Protein AF-X1PV23-F1 (afdb_monomer)

Sequence (91 aa):
MSEKDTKMESVLTENRIFNPVEVSPDYAKTGMSMEEYQKLYKRSIEDMEGFWGEQAKSIDWFKPYDKVWEKTDLFPGNWFVRRGMAGKMER

Solvent-accessible surface area (backbone atoms only — not comparable to full-atom values): 6304 Å² total; per-residue (Å²): 134,86,82,78,81,81,71,87,76,72,91,79,75,83,83,81,80,82,73,80,75,94,61,57,73,91,76,42,86,67,87,61,51,74,66,56,49,51,53,51,54,50,42,49,66,77,36,46,54,64,44,52,47,59,59,52,70,79,53,91,61,96,65,82,59,75,38,50,64,44,89,52,99,54,89,92,39,47,68,54,40,61,93,76,76,89,63,83,82,82,127

Foldseek 3Di:
DDDDDPDDDDPDDDPDDDDPDPDPCVVDVCPDDPVNVVVLVVCCVVPVFVSQVVVCVVDDDPDAADGQFDDDPDPPGDGRHHDDDPPDPDD

pLDDT: mean 76.63, std 17.54, range [34.41, 95.5]

Structure (mmCIF, N/CA/C/O backbone):
data_AF-X1PV23-F1
#
_entry.id   AF-X1PV23-F1
#
loop_
_atom_site.group_PDB
_atom_site.id
_atom_site.type_symbol
_atom_site.label_atom_id
_atom_site.label_alt_id
_atom_s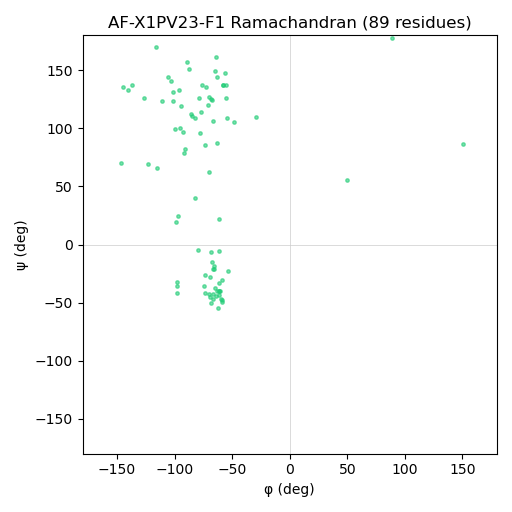ite.label_comp_id
_atom_site.label_asym_id
_atom_site.label_entity_id
_atom_site.label_seq_id
_atom_site.pdbx_PDB_ins_code
_atom_site.Cartn_x
_atom_site.Cartn_y
_atom_site.Cartn_z
_atom_site.occupancy
_atom_site.B_iso_or_equiv
_atom_site.auth_seq_id
_atom_site.auth_comp_id
_atom_site.auth_asym_id
_atom_site.auth_atom_id
_atom_site.pdbx_PDB_model_num
ATOM 1 N N . MET A 1 1 ? 19.553 16.334 44.771 1.00 35.38 1 MET A 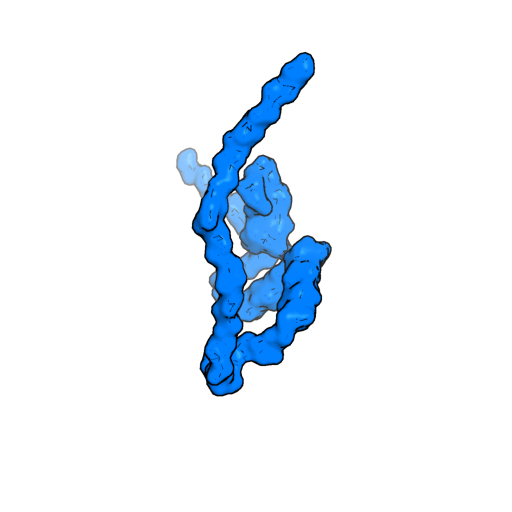N 1
ATOM 2 C CA . MET A 1 1 ? 18.147 15.896 44.636 1.00 35.38 1 MET A CA 1
ATOM 3 C C . MET A 1 1 ? 17.585 16.668 43.460 1.00 35.38 1 MET A C 1
ATOM 5 O O . MET A 1 1 ? 17.532 17.883 43.548 1.00 35.38 1 MET A O 1
ATOM 9 N N . SER A 1 2 ? 17.370 15.990 42.331 1.00 44.38 2 SER A N 1
ATOM 10 C CA . SER A 1 2 ? 17.104 16.621 41.032 1.00 44.38 2 SER A CA 1
ATOM 11 C C . SER A 1 2 ? 15.723 17.271 41.012 1.00 44.38 2 SER A C 1
ATOM 13 O O . SER A 1 2 ? 14.733 16.610 41.329 1.00 44.38 2 SER A O 1
ATOM 15 N N . GLU A 1 3 ? 15.681 18.547 40.643 1.00 51.59 3 GLU A N 1
ATOM 16 C CA . GLU A 1 3 ? 14.464 19.298 40.344 1.00 51.59 3 GLU A CA 1
ATOM 17 C C . GLU A 1 3 ? 13.693 18.598 39.215 1.00 51.59 3 GLU A C 1
ATOM 19 O O . GLU A 1 3 ? 14.284 18.085 38.262 1.00 51.59 3 GLU A O 1
ATOM 24 N N . LYS A 1 4 ? 12.369 18.505 39.363 1.00 51.47 4 LYS A N 1
ATOM 25 C CA . LYS A 1 4 ? 11.475 17.975 38.332 1.00 51.47 4 LYS A CA 1
ATOM 26 C C . LYS A 1 4 ? 11.113 19.123 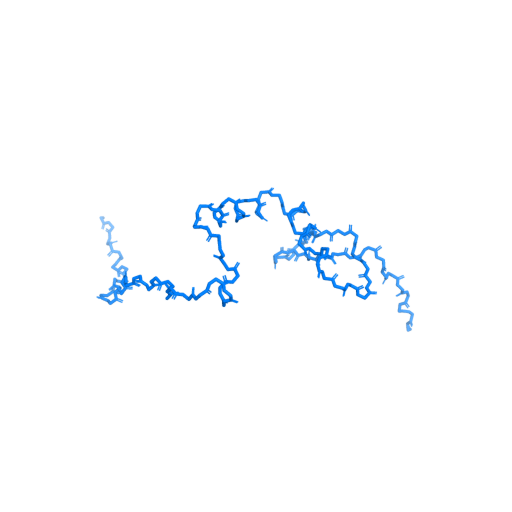37.397 1.00 51.47 4 LYS A C 1
ATOM 28 O O . LYS A 1 4 ? 10.397 20.029 37.808 1.00 51.47 4 LYS A O 1
ATOM 33 N N . ASP A 1 5 ? 11.592 19.051 36.160 1.00 55.16 5 ASP A N 1
ATOM 34 C CA . ASP A 1 5 ? 11.115 19.858 35.038 1.00 55.16 5 ASP A CA 1
ATOM 35 C C . ASP A 1 5 ? 9.596 19.687 34.892 1.00 55.16 5 ASP A C 1
ATOM 37 O O . ASP A 1 5 ? 9.098 18.620 34.516 1.00 55.16 5 ASP A O 1
ATOM 41 N N . THR A 1 6 ? 8.841 20.731 35.225 1.00 51.88 6 THR A N 1
ATOM 42 C CA . THR A 1 6 ? 7.388 20.773 35.058 1.00 51.88 6 THR A CA 1
ATOM 43 C C . THR A 1 6 ? 7.078 20.942 33.572 1.00 51.88 6 THR A C 1
ATOM 45 O O . THR A 1 6 ? 6.927 22.048 33.058 1.00 51.88 6 THR A O 1
ATOM 48 N N . LYS A 1 7 ? 7.032 19.818 32.855 1.00 57.25 7 LYS A N 1
ATOM 49 C CA . LYS A 1 7 ? 6.578 19.727 31.465 1.00 57.25 7 LYS A CA 1
ATOM 50 C C . LYS A 1 7 ? 5.162 20.311 31.379 1.00 57.25 7 LYS A C 1
ATOM 52 O O . LYS A 1 7 ? 4.296 19.905 32.143 1.00 57.25 7 LYS A O 1
ATOM 57 N N . MET A 1 8 ? 4.946 21.276 30.484 1.00 62.28 8 MET A N 1
ATOM 58 C CA . MET A 1 8 ? 3.647 21.914 30.235 1.00 62.28 8 MET A CA 1
ATOM 59 C C . MET A 1 8 ? 2.544 20.859 30.055 1.00 62.28 8 MET A C 1
ATOM 61 O O . MET A 1 8 ? 2.467 20.211 29.011 1.00 62.28 8 MET A O 1
ATOM 65 N N . GLU A 1 9 ? 1.688 20.677 31.057 1.00 62.56 9 GLU A N 1
ATOM 66 C CA . GLU A 1 9 ? 0.481 19.869 30.918 1.00 62.56 9 GLU A CA 1
ATOM 67 C C . GLU A 1 9 ? -0.619 20.757 30.327 1.00 62.56 9 GLU A C 1
ATOM 69 O O . GLU A 1 9 ? -1.090 21.709 30.948 1.00 62.56 9 GLU A O 1
ATOM 74 N N . SER A 1 10 ? -0.987 20.480 29.075 1.00 66.50 10 SER A N 1
ATOM 75 C CA . SER A 1 10 ? -2.107 21.137 28.402 1.00 66.50 10 SER A CA 1
ATOM 76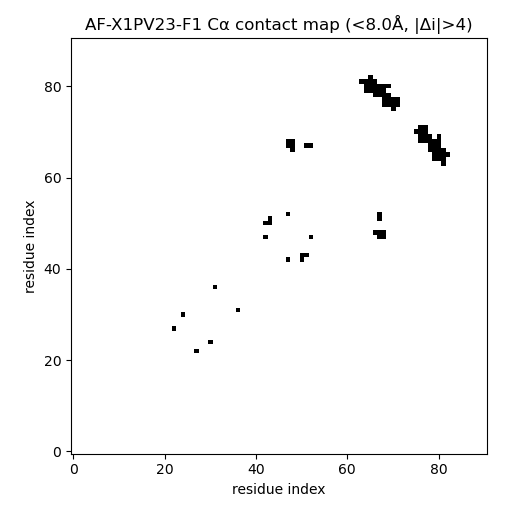 C C . SER A 1 10 ? -3.420 20.729 29.081 1.00 66.50 10 SER A C 1
ATOM 78 O O . SER A 1 10 ? -3.906 19.612 28.908 1.00 66.50 10 SER A O 1
ATOM 80 N N . VAL A 1 11 ? -4.011 21.650 29.846 1.00 63.53 11 VAL A N 1
ATOM 81 C CA . VAL A 1 11 ? -5.272 21.458 30.597 1.00 63.53 11 VAL A CA 1
ATOM 82 C C . VAL A 1 11 ? -6.501 21.320 29.671 1.00 63.53 11 VAL A C 1
ATOM 84 O O . VAL A 1 11 ? -7.591 20.981 30.120 1.00 63.53 11 VAL A O 1
ATOM 87 N N . LEU A 1 12 ? -6.336 21.506 28.358 1.00 66.44 12 LEU A N 1
ATOM 88 C CA . LEU A 1 12 ? -7.387 21.343 27.348 1.00 66.44 12 LEU A CA 1
ATOM 89 C C . LEU A 1 12 ? -7.046 20.181 26.408 1.00 66.44 12 LEU A C 1
ATOM 91 O O . LEU A 1 12 ? -6.775 20.377 25.226 1.00 66.44 12 LEU A O 1
ATOM 95 N N . THR A 1 13 ? -7.031 18.958 26.939 1.00 63.62 13 THR A N 1
ATOM 96 C CA . THR A 1 13 ? -6.934 17.757 26.096 1.00 63.62 13 THR A CA 1
ATOM 97 C C . THR A 1 13 ? -8.345 17.261 25.788 1.00 63.62 13 THR A C 1
ATOM 99 O O . THR A 1 13 ? -8.981 16.590 26.600 1.00 63.62 13 THR A O 1
ATOM 102 N N . GLU A 1 14 ? -8.875 17.643 24.628 1.00 73.62 14 GLU A N 1
ATOM 103 C CA . GLU A 1 14 ? -10.190 17.205 24.166 1.00 73.62 14 GLU A CA 1
ATOM 104 C C . GLU A 1 14 ? -10.103 15.812 23.520 1.00 73.62 14 GLU A C 1
ATOM 106 O O . GLU A 1 14 ? -9.574 15.658 22.426 1.00 73.62 14 GLU A O 1
ATOM 111 N N . ASN A 1 15 ? -10.643 14.791 24.197 1.00 77.56 15 ASN A N 1
ATOM 112 C CA . ASN A 1 15 ? -10.609 13.382 23.764 1.00 77.56 15 ASN A CA 1
ATOM 113 C C . ASN A 1 15 ? -11.892 12.933 23.034 1.00 77.56 15 ASN A C 1
ATOM 115 O O . ASN A 1 15 ? -12.251 11.755 23.067 1.00 77.56 15 ASN A O 1
ATOM 119 N N . ARG A 1 16 ? -12.649 13.860 22.432 1.00 84.75 16 ARG A N 1
ATOM 120 C CA . ARG A 1 16 ? -13.897 13.501 21.743 1.00 84.75 16 ARG A CA 1
ATOM 121 C C . ARG A 1 16 ? -13.588 12.688 20.487 1.00 84.75 16 ARG A C 1
ATOM 123 O O . ARG A 1 16 ? -12.841 13.129 19.619 1.00 84.75 16 ARG A O 1
ATOM 130 N N . ILE A 1 17 ? -14.203 11.513 20.391 1.00 77.38 17 ILE A N 1
ATOM 131 C CA . ILE A 1 17 ? -14.153 10.657 19.207 1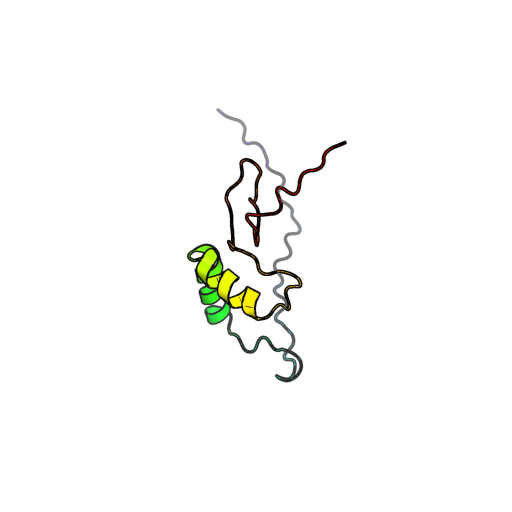.00 77.38 17 ILE A CA 1
ATOM 132 C C . ILE A 1 17 ? -15.385 10.971 18.362 1.00 77.38 17 ILE A C 1
ATOM 134 O O . ILE A 1 17 ? -16.517 10.800 18.814 1.00 77.38 17 ILE A O 1
ATOM 138 N N . PHE A 1 18 ? -15.161 11.435 17.137 1.00 79.50 18 PHE A N 1
ATOM 139 C CA . PHE A 1 18 ? -16.217 11.632 16.152 1.00 79.50 18 PHE A CA 1
ATOM 140 C C . PHE A 1 18 ? -16.279 10.395 15.264 1.00 79.50 18 PHE A C 1
ATOM 142 O O . PHE A 1 18 ? -15.451 10.224 14.370 1.00 79.50 18 PHE A O 1
ATOM 149 N N . ASN A 1 19 ? -17.240 9.514 15.535 1.00 75.75 19 ASN A N 1
ATOM 150 C CA . ASN A 1 19 ? -17.484 8.378 14.656 1.00 75.75 19 ASN A CA 1
ATOM 151 C C . ASN A 1 19 ? -17.929 8.886 13.277 1.00 75.75 19 ASN A C 1
ATOM 153 O O . ASN A 1 19 ? -18.639 9.897 13.207 1.00 75.75 19 ASN A O 1
ATOM 157 N N . PRO A 1 20 ? -17.519 8.213 12.187 1.00 72.69 20 PRO A N 1
ATOM 158 C CA . PRO A 1 20 ? -18.017 8.552 10.867 1.00 72.69 20 PRO A CA 1
ATOM 159 C C . PRO A 1 20 ? -19.546 8.490 10.882 1.00 72.69 20 PRO A C 1
ATOM 161 O O . PRO A 1 20 ? -20.137 7.587 11.476 1.00 72.69 20 PRO A O 1
ATOM 164 N N . VAL A 1 21 ? -20.177 9.480 10.254 1.00 74.00 21 VAL A N 1
ATOM 165 C CA . VAL A 1 21 ? -21.629 9.482 10.055 1.00 74.00 21 VAL A CA 1
ATOM 166 C C . VAL A 1 21 ? -21.992 8.215 9.282 1.00 74.00 21 VAL A C 1
ATOM 168 O O . VAL A 1 21 ? -21.290 7.872 8.329 1.00 74.00 21 VAL A O 1
ATOM 171 N N . GLU A 1 22 ? -23.067 7.530 9.680 1.00 70.25 22 GLU A N 1
ATOM 172 C CA . GLU A 1 22 ? -23.627 6.411 8.917 1.00 70.25 22 GLU A CA 1
ATOM 173 C C . GLU A 1 22 ? -24.124 6.935 7.563 1.00 70.25 22 GLU A C 1
ATOM 175 O O . GLU A 1 22 ? -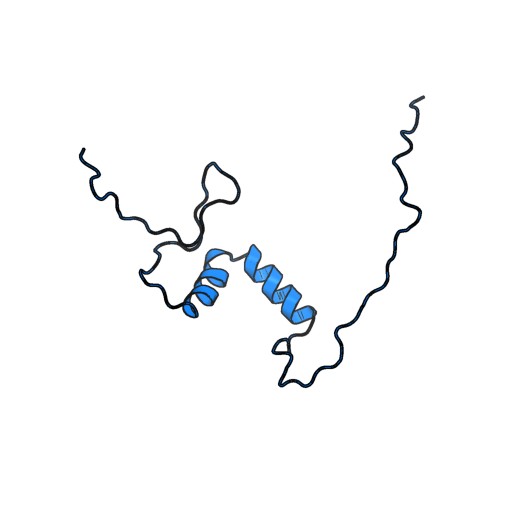25.259 7.379 7.404 1.00 70.25 22 GLU A O 1
ATOM 180 N N . VAL A 1 23 ? -23.220 6.976 6.590 1.00 64.75 23 VAL A N 1
ATOM 181 C CA . VAL A 1 23 ? -23.522 7.315 5.203 1.00 64.75 23 VAL A CA 1
ATOM 182 C C . VAL A 1 23 ? -23.927 6.047 4.467 1.00 64.75 23 VAL A C 1
ATOM 184 O O . VAL A 1 23 ? -23.486 4.948 4.812 1.00 64.75 23 VAL A O 1
ATOM 187 N N . SER A 1 24 ? -24.774 6.188 3.446 1.00 61.84 24 SER A N 1
ATOM 188 C CA . SER A 1 24 ? -25.154 5.040 2.629 1.00 61.84 24 SER A CA 1
ATOM 189 C C . SER A 1 24 ? -23.901 4.358 2.050 1.00 61.84 24 SER A C 1
ATOM 191 O O . SER A 1 24 ? -22.913 5.044 1.748 1.00 61.84 24 SER A O 1
ATOM 193 N N . PRO A 1 25 ? -23.923 3.024 1.857 1.00 58.66 25 PRO A N 1
ATOM 194 C CA . PRO A 1 25 ? -22.808 2.282 1.259 1.00 58.66 25 PRO A CA 1
ATOM 195 C C . PRO A 1 25 ? -22.356 2.838 -0.103 1.00 58.66 25 PRO A C 1
ATOM 197 O O . PRO A 1 25 ? -21.212 2.647 -0.505 1.00 58.66 25 PRO A O 1
ATOM 200 N N . ASP A 1 26 ? -23.239 3.566 -0.793 1.00 60.75 26 ASP A N 1
ATOM 201 C CA . ASP A 1 26 ? -22.962 4.225 -2.071 1.00 60.75 26 ASP A CA 1
ATOM 202 C C . ASP A 1 26 ? -21.990 5.414 -1.946 1.00 60.75 26 ASP A C 1
ATOM 204 O O . ASP A 1 26 ? -21.275 5.734 -2.897 1.00 60.75 26 ASP A O 1
ATOM 208 N N . TYR A 1 27 ? -21.947 6.073 -0.7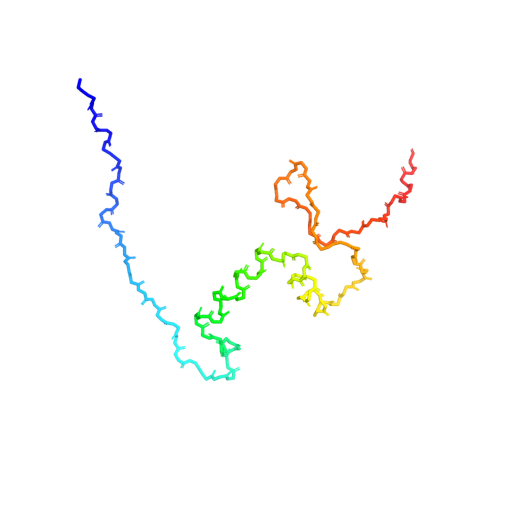80 1.00 56.50 27 TYR A N 1
ATOM 209 C CA . TYR A 1 27 ? -21.111 7.253 -0.521 1.00 56.50 27 TYR A CA 1
ATOM 210 C C . TYR A 1 27 ? -19.802 6.916 0.200 1.00 56.50 27 TYR A C 1
ATOM 212 O O . TYR A 1 27 ? -18.765 7.515 -0.094 1.00 56.50 27 TYR A O 1
ATOM 220 N N . ALA A 1 28 ? -19.815 5.942 1.112 1.00 60.91 28 ALA A N 1
ATOM 221 C CA . ALA A 1 28 ? -18.604 5.436 1.745 1.00 60.91 28 ALA A CA 1
ATOM 222 C C . ALA A 1 28 ? -18.150 4.139 1.077 1.00 60.91 28 ALA A C 1
ATOM 224 O O . ALA A 1 28 ? -18.573 3.048 1.443 1.00 60.91 28 ALA A O 1
ATOM 225 N N . LYS A 1 29 ? -17.158 4.240 0.184 1.00 61.75 29 LYS A N 1
ATOM 226 C CA . LYS A 1 29 ? -16.399 3.063 -0.287 1.00 61.75 29 LYS A CA 1
ATOM 227 C C . LYS A 1 29 ? -15.643 2.340 0.838 1.00 61.75 29 LYS A C 1
ATOM 229 O O . LYS A 1 29 ? -15.033 1.302 0.604 1.00 61.75 29 LYS A O 1
ATOM 234 N N . THR A 1 30 ? -15.651 2.882 2.051 1.00 60.28 30 THR A N 1
ATOM 235 C CA . THR A 1 30 ? -14.951 2.358 3.219 1.00 60.28 30 THR A CA 1
ATOM 236 C C . THR A 1 30 ? -15.741 1.250 3.905 1.00 60.28 30 THR A C 1
ATOM 238 O O . THR A 1 30 ? -15.747 1.221 5.128 1.00 60.28 30 THR A O 1
ATOM 241 N N . GLY A 1 31 ? -16.392 0.330 3.180 1.00 65.50 31 GLY A N 1
ATOM 242 C CA . GLY A 1 31 ? -17.071 -0.857 3.746 1.00 65.50 31 GLY A CA 1
ATOM 243 C C . GLY A 1 31 ? -16.142 -1.831 4.498 1.00 65.50 31 GLY A C 1
ATOM 244 O O . GLY A 1 31 ? -16.434 -3.012 4.613 1.00 65.50 31 GLY A O 1
ATOM 245 N N . MET A 1 32 ? -15.003 -1.322 4.949 1.00 73.62 32 MET A N 1
ATOM 246 C CA . MET A 1 32 ? -13.904 -1.930 5.646 1.00 73.62 32 MET A CA 1
ATOM 247 C C . MET A 1 32 ? -14.030 -1.581 7.127 1.00 73.62 32 MET A C 1
ATOM 249 O O . MET A 1 32 ? -14.075 -0.414 7.521 1.00 73.62 32 MET A O 1
ATOM 253 N N . SER A 1 33 ? -14.070 -2.611 7.952 1.00 83.75 33 SER A N 1
ATOM 254 C CA . SER A 1 33 ? -13.968 -2.512 9.400 1.00 83.75 33 SER A CA 1
ATOM 255 C C . SER A 1 33 ? -12.604 -1.959 9.837 1.00 83.75 33 SER A C 1
ATOM 257 O O . SER A 1 33 ? -11.605 -2.028 9.115 1.00 83.75 33 SER A O 1
ATOM 259 N N . MET A 1 34 ? -12.529 -1.463 11.075 1.00 83.31 34 MET A N 1
ATOM 260 C CA . MET A 1 34 ? -11.250 -1.055 11.672 1.00 83.31 34 MET A CA 1
ATOM 261 C C . MET A 1 34 ? -10.231 -2.203 11.728 1.00 83.31 34 MET A C 1
ATOM 263 O O . MET A 1 34 ? -9.033 -1.954 11.620 1.00 83.31 34 MET A O 1
ATOM 267 N N . GLU A 1 35 ? -10.685 -3.449 11.867 1.00 87.12 35 GLU A N 1
ATOM 268 C CA . GLU A 1 35 ? -9.816 -4.630 11.863 1.00 87.12 35 GLU A CA 1
ATOM 269 C C . GLU A 1 35 ? -9.209 -4.881 10.476 1.00 87.12 35 GLU A C 1
ATOM 271 O O . GLU A 1 35 ? -7.999 -5.084 10.345 1.00 87.12 35 GLU A O 1
ATOM 276 N N . GLU A 1 36 ? -10.020 -4.796 9.420 1.00 87.19 36 GLU A N 1
ATOM 277 C CA . GLU A 1 36 ? -9.538 -4.920 8.043 1.00 87.19 36 GLU A CA 1
ATOM 278 C C . GLU A 1 36 ? -8.561 -3.798 7.684 1.00 87.19 36 GLU A C 1
ATOM 280 O O . GLU A 1 36 ? -7.518 -4.066 7.081 1.00 87.19 36 GLU A O 1
ATOM 285 N N . TYR A 1 37 ? -8.841 -2.567 8.125 1.00 88.25 37 TYR A N 1
ATOM 286 C CA . TYR A 1 37 ? -7.909 -1.449 7.992 1.00 88.25 37 TYR A CA 1
ATOM 287 C C . TYR A 1 37 ? -6.576 -1.746 8.686 1.00 88.25 37 TYR A C 1
ATOM 289 O O . TYR A 1 37 ? -5.522 -1.599 8.072 1.00 88.25 37 TYR A O 1
ATOM 297 N N . GLN A 1 38 ? -6.599 -2.206 9.942 1.00 91.81 38 GLN A N 1
ATOM 298 C CA . GLN A 1 38 ? -5.378 -2.529 10.688 1.00 91.81 38 GLN A CA 1
ATOM 299 C C . GLN A 1 38 ? -4.563 -3.630 10.004 1.00 91.81 38 GLN A C 1
ATOM 301 O O . GLN A 1 38 ? -3.338 -3.530 9.922 1.00 91.81 38 GLN A O 1
ATOM 306 N N . LYS A 1 39 ? -5.228 -4.657 9.465 1.00 92.69 39 LYS A N 1
ATOM 307 C CA . LYS A 1 39 ? -4.573 -5.731 8.710 1.00 92.69 39 LYS A CA 1
ATOM 308 C C . LYS A 1 39 ? -3.914 -5.209 7.431 1.00 92.69 39 LYS A C 1
ATOM 310 O O . LYS A 1 39 ? -2.773 -5.572 7.142 1.00 92.69 39 LYS A O 1
ATOM 315 N N . LEU A 1 40 ? -4.608 -4.356 6.678 1.00 91.44 40 LEU A N 1
ATOM 316 C CA . LEU A 1 40 ? -4.073 -3.743 5.460 1.00 91.44 40 LEU A CA 1
ATOM 317 C C . LEU A 1 40 ? -2.918 -2.788 5.758 1.00 91.44 40 LEU A C 1
ATOM 319 O O . LEU A 1 40 ? -1.898 -2.839 5.077 1.00 91.44 40 LEU A O 1
ATOM 323 N N . TYR A 1 41 ? -3.046 -1.974 6.804 1.00 92.81 41 TYR A N 1
ATOM 324 C CA . TYR A 1 41 ? -1.991 -1.083 7.276 1.00 92.81 41 TYR A CA 1
ATOM 325 C C . TYR A 1 41 ? -0.744 -1.858 7.712 1.00 92.81 41 TYR A C 1
ATOM 327 O O . TYR A 1 41 ? 0.373 -1.505 7.349 1.00 92.81 41 TYR A O 1
ATOM 335 N N . LYS A 1 42 ? -0.917 -2.963 8.442 1.00 95.44 42 LYS A N 1
ATOM 336 C CA . LYS A 1 42 ? 0.200 -3.832 8.818 1.00 95.44 42 LYS A CA 1
ATOM 337 C C . LYS A 1 42 ? 0.927 -4.363 7.578 1.00 95.44 42 LYS A C 1
ATOM 339 O O . LYS A 1 42 ? 2.147 -4.249 7.485 1.00 95.44 42 LYS A O 1
ATOM 344 N N . ARG A 1 43 ? 0.175 -4.864 6.590 1.00 95.00 43 ARG A N 1
ATOM 345 C CA . ARG A 1 43 ? 0.741 -5.355 5.325 1.00 95.00 43 ARG A CA 1
ATOM 346 C C . ARG A 1 43 ? 1.471 -4.257 4.546 1.00 95.00 43 ARG A C 1
ATOM 348 O O . ARG A 1 43 ? 2.525 -4.536 3.991 1.00 95.00 43 ARG A O 1
ATOM 355 N N . SER A 1 44 ? 0.949 -3.029 4.512 1.00 93.44 44 SER A N 1
ATOM 356 C CA . SER A 1 44 ? 1.550 -1.933 3.735 1.00 93.44 44 SER A CA 1
ATOM 357 C C . SER A 1 44 ? 2.931 -1.501 4.237 1.00 93.44 44 SER A C 1
ATOM 359 O O . SER A 1 44 ? 3.701 -0.914 3.473 1.00 93.44 44 SER A O 1
ATOM 361 N N . ILE A 1 45 ? 3.243 -1.805 5.499 1.00 92.19 45 ILE A N 1
ATOM 362 C CA . ILE A 1 45 ? 4.532 -1.521 6.136 1.00 92.19 45 ILE A CA 1
ATOM 363 C C . ILE A 1 45 ? 5.446 -2.749 6.114 1.00 92.19 45 ILE A C 1
ATOM 365 O O . ILE A 1 45 ? 6.639 -2.608 5.864 1.00 92.19 45 ILE A O 1
ATOM 369 N N . GLU A 1 46 ? 4.915 -3.945 6.379 1.00 94.44 46 GLU A N 1
ATOM 370 C CA . GLU A 1 46 ? 5.715 -5.178 6.421 1.00 94.44 46 GLU A CA 1
ATOM 371 C C . GLU A 1 46 ? 6.130 -5.665 5.024 1.00 94.44 46 GLU A C 1
ATOM 373 O O . GLU A 1 46 ? 7.241 -6.160 4.851 1.00 94.44 46 GLU A O 1
ATOM 378 N N . ASP A 1 47 ? 5.263 -5.495 4.023 1.00 93.44 47 ASP A N 1
ATOM 379 C CA . ASP A 1 47 ? 5.486 -5.879 2.627 1.00 93.44 47 ASP A CA 1
ATOM 380 C C . ASP A 1 47 ? 5.312 -4.658 1.715 1.00 93.44 47 ASP A C 1
ATOM 382 O O . ASP A 1 47 ? 4.347 -4.531 0.959 1.00 93.44 47 ASP A O 1
ATOM 386 N N . MET A 1 48 ? 6.250 -3.714 1.825 1.00 89.19 48 MET A N 1
ATOM 387 C CA . MET A 1 48 ? 6.186 -2.454 1.083 1.00 89.19 48 MET A CA 1
ATOM 388 C C . MET A 1 48 ? 6.175 -2.670 -0.436 1.00 89.19 48 MET A C 1
ATOM 390 O O . MET A 1 48 ? 5.362 -2.062 -1.129 1.00 89.19 48 MET A O 1
ATOM 394 N N . GLU A 1 49 ? 7.060 -3.518 -0.974 1.00 90.88 49 GLU A N 1
ATOM 395 C CA . GLU A 1 49 ? 7.132 -3.725 -2.426 1.00 90.88 49 GLU A CA 1
ATOM 396 C C . GLU A 1 49 ? 5.919 -4.488 -2.963 1.00 90.88 49 GLU A C 1
ATOM 398 O O . GLU A 1 49 ? 5.370 -4.091 -3.994 1.00 90.88 49 GLU A O 1
ATOM 403 N N . GLY A 1 50 ? 5.464 -5.539 -2.274 1.00 93.94 50 GLY A N 1
ATOM 404 C CA . GLY A 1 50 ? 4.312 -6.321 -2.709 1.00 93.94 50 GLY A CA 1
ATOM 405 C C . GLY A 1 50 ? 3.013 -5.529 -2.611 1.00 93.94 50 GLY A C 1
ATOM 406 O O . GLY A 1 50 ? 2.280 -5.414 -3.596 1.00 93.94 50 GLY A O 1
ATOM 407 N N . PHE A 1 51 ? 2.748 -4.912 -1.456 1.00 95.50 51 PHE A N 1
ATOM 408 C CA . PHE A 1 51 ? 1.524 -4.144 -1.243 1.00 95.50 51 PHE A CA 1
ATOM 409 C C . PHE A 1 51 ? 1.429 -2.951 -2.197 1.00 95.50 51 PHE A C 1
ATOM 411 O O . PHE A 1 51 ? 0.450 -2.823 -2.935 1.00 95.50 51 PHE A O 1
ATOM 418 N N . TRP A 1 52 ? 2.442 -2.080 -2.223 1.00 94.44 52 TRP A N 1
ATOM 419 C CA . TRP A 1 52 ? 2.383 -0.873 -3.050 1.00 94.44 52 TRP A CA 1
ATOM 420 C C . TRP A 1 52 ? 2.547 -1.175 -4.540 1.00 94.44 52 TRP A C 1
ATOM 422 O O . TRP A 1 52 ? 1.986 -0.453 -5.363 1.00 94.44 52 TRP A O 1
ATOM 432 N N . GLY A 1 53 ? 3.219 -2.273 -4.900 1.00 94.38 53 GLY A N 1
ATOM 433 C CA . GLY A 1 53 ? 3.252 -2.777 -6.271 1.00 94.38 53 GLY A CA 1
ATOM 434 C C . GLY A 1 53 ? 1.883 -3.243 -6.767 1.00 94.38 53 GLY A C 1
ATOM 435 O O . GLY A 1 53 ? 1.543 -3.008 -7.923 1.00 94.38 53 GLY A O 1
ATOM 436 N N . GLU A 1 54 ? 1.065 -3.862 -5.910 1.00 95.06 54 GLU A N 1
ATOM 437 C CA . GLU A 1 54 ? -0.329 -4.186 -6.234 1.00 95.06 54 GLU A CA 1
ATOM 438 C C . GLU A 1 54 ? -1.179 -2.925 -6.401 1.00 95.06 54 GLU A C 1
ATOM 440 O O . GLU A 1 54 ? -1.890 -2.806 -7.399 1.00 95.06 54 GLU A O 1
ATOM 445 N N . GLN A 1 55 ? -1.074 -1.971 -5.467 1.00 93.94 55 GLN A N 1
ATOM 446 C CA . GLN A 1 55 ? -1.845 -0.723 -5.530 1.00 93.94 55 GLN A CA 1
ATOM 447 C C . GLN A 1 55 ? -1.513 0.092 -6.788 1.00 93.94 55 GLN A C 1
ATOM 449 O O . GLN A 1 55 ? -2.408 0.622 -7.449 1.00 93.94 55 GLN A O 1
ATOM 454 N N . ALA A 1 56 ? -0.240 0.137 -7.177 1.00 93.69 56 ALA A N 1
ATOM 455 C CA . ALA A 1 56 ? 0.226 0.893 -8.334 1.00 93.69 56 ALA A CA 1
ATOM 456 C C . ALA A 1 56 ? -0.267 0.362 -9.688 1.00 93.69 56 ALA A C 1
ATOM 458 O O . ALA A 1 56 ? -0.219 1.103 -10.668 1.00 93.69 56 ALA A O 1
ATOM 459 N N . LYS A 1 57 ? -0.794 -0.870 -9.761 1.00 92.81 57 LYS A N 1
ATOM 460 C CA . LYS A 1 57 ? -1.431 -1.401 -10.984 1.00 92.81 57 LYS A CA 1
ATOM 461 C C 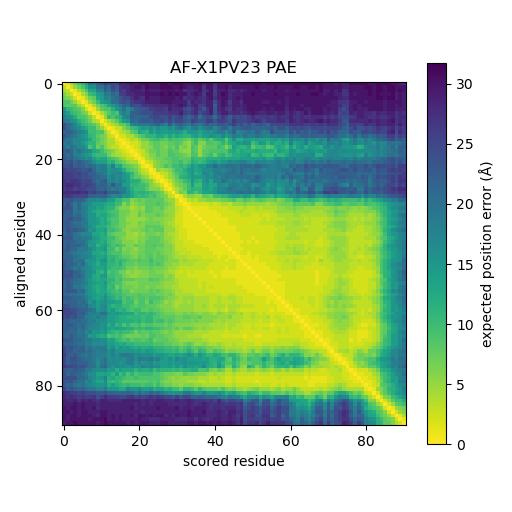. LYS A 1 57 ? -2.717 -0.665 -11.354 1.00 92.81 57 LYS A C 1
ATOM 463 O O . LYS A 1 57 ? -3.140 -0.742 -12.499 1.00 92.81 57 LYS A O 1
ATOM 468 N N . SER A 1 58 ? -3.343 0.015 -10.392 1.00 92.44 58 SER A N 1
ATOM 469 C CA . SER A 1 58 ? -4.553 0.813 -10.626 1.00 92.44 58 SER A CA 1
ATOM 470 C C . SER A 1 58 ? -4.273 2.189 -11.240 1.00 92.44 58 SER A C 1
ATOM 472 O O . SER A 1 58 ? -5.209 2.922 -11.547 1.00 92.44 58 SER A O 1
ATOM 474 N N . ILE A 1 59 ? -2.996 2.551 -11.401 1.00 91.94 59 ILE A N 1
ATOM 475 C CA . ILE A 1 59 ? -2.557 3.846 -11.915 1.00 91.94 59 ILE A CA 1
ATOM 476 C C . ILE A 1 59 ? -2.144 3.685 -13.380 1.00 91.94 59 ILE A C 1
ATOM 478 O O . ILE A 1 59 ? -1.338 2.815 -13.713 1.00 91.94 59 ILE A O 1
ATOM 482 N N . ASP A 1 60 ? -2.641 4.568 -14.244 1.00 92.69 60 ASP A N 1
ATOM 483 C CA . ASP A 1 60 ? -2.204 4.652 -15.637 1.00 92.69 60 ASP A CA 1
ATOM 484 C C . ASP A 1 60 ? -0.855 5.373 -15.729 1.00 92.69 60 ASP A C 1
ATOM 486 O O . ASP A 1 60 ? -0.754 6.604 -15.750 1.00 92.69 60 ASP A O 1
ATOM 490 N N . TRP A 1 61 ? 0.218 4.590 -15.768 1.00 90.38 61 TRP A N 1
ATOM 491 C CA . TRP A 1 61 ? 1.572 5.115 -15.881 1.00 90.38 61 TRP A CA 1
ATOM 492 C C . TRP A 1 61 ? 1.888 5.517 -17.321 1.00 90.38 61 TRP A C 1
ATOM 494 O O . TRP A 1 61 ? 1.860 4.690 -18.229 1.00 90.38 61 TRP A O 1
ATOM 504 N N . PHE A 1 62 ? 2.327 6.762 -17.530 1.00 90.88 62 PHE A N 1
ATOM 505 C CA . PHE A 1 62 ? 2.883 7.171 -18.827 1.00 90.88 62 PHE A CA 1
ATOM 506 C C . PHE A 1 62 ? 4.136 6.356 -19.197 1.00 90.88 62 PHE A C 1
ATOM 508 O O . PHE A 1 62 ? 4.396 6.083 -20.368 1.00 90.88 62 PHE A O 1
ATOM 515 N N . LYS A 1 63 ? 4.926 5.966 -18.189 1.00 88.38 63 LYS A N 1
ATOM 516 C CA . LYS A 1 63 ? 6.045 5.026 -18.312 1.00 88.38 63 LYS A CA 1
ATOM 517 C C . LYS A 1 63 ? 6.069 4.108 -17.089 1.00 88.38 63 LYS A C 1
ATOM 519 O O . LYS A 1 63 ? 5.992 4.638 -15.981 1.00 88.38 63 LYS A O 1
ATOM 524 N N . PRO A 1 64 ? 6.214 2.784 -17.267 1.00 89.75 64 PRO A N 1
ATOM 525 C CA . PRO A 1 64 ? 6.276 1.857 -16.145 1.00 89.75 64 PRO A CA 1
ATOM 526 C C . PRO A 1 64 ? 7.525 2.105 -15.288 1.00 89.75 64 PRO A C 1
ATOM 528 O O . PRO A 1 64 ? 8.564 2.553 -15.787 1.00 89.75 64 PRO A O 1
ATOM 531 N N . TYR A 1 65 ? 7.399 1.821 -13.994 1.00 92.25 65 TYR A N 1
ATOM 532 C CA . TYR A 1 65 ? 8.500 1.815 -13.034 1.00 92.25 65 TYR A CA 1
ATOM 533 C C . TYR A 1 65 ? 9.151 0.426 -12.977 1.00 92.25 65 TYR A C 1
ATOM 535 O O . TYR A 1 65 ? 8.515 -0.575 -13.303 1.00 92.25 65 TYR A O 1
ATOM 543 N N . ASP A 1 66 ? 10.407 0.363 -12.533 1.00 91.00 66 ASP A N 1
ATOM 544 C CA . ASP A 1 66 ? 11.143 -0.900 -12.379 1.00 91.00 66 ASP A CA 1
ATOM 545 C C . ASP A 1 66 ? 11.112 -1.403 -10.933 1.00 91.00 66 ASP A C 1
ATOM 547 O O . ASP A 1 66 ? 11.120 -2.607 -10.685 1.00 91.00 66 ASP A O 1
ATOM 551 N N . LYS A 1 67 ? 11.085 -0.476 -9.966 1.00 92.12 67 LYS A N 1
ATOM 552 C CA . LYS A 1 67 ? 11.126 -0.788 -8.537 1.00 92.12 67 LYS A CA 1
ATOM 553 C C . LYS A 1 67 ? 10.134 0.058 -7.750 1.00 92.12 67 LYS A C 1
ATOM 555 O O . LYS A 1 67 ? 10.037 1.259 -7.978 1.00 92.12 67 LYS A O 1
ATOM 560 N N . VAL A 1 68 ? 9.416 -0.553 -6.809 1.00 92.38 68 VAL A N 1
ATOM 561 C CA . VAL A 1 68 ? 8.387 0.136 -6.011 1.00 92.38 68 VAL A CA 1
ATOM 562 C C . VAL A 1 68 ? 9.014 1.072 -4.982 1.00 92.38 68 VAL A C 1
ATOM 564 O O . VAL A 1 68 ? 8.550 2.200 -4.835 1.00 92.38 68 VAL A O 1
ATOM 567 N N . TRP A 1 69 ? 10.085 0.649 -4.309 1.00 90.88 69 TRP A N 1
ATOM 568 C CA . TRP A 1 69 ? 10.780 1.494 -3.343 1.00 90.88 69 TRP A CA 1
ATOM 569 C C . TRP A 1 69 ? 12.290 1.252 -3.354 1.00 90.88 69 TRP A C 1
ATOM 571 O O . TRP A 1 69 ? 12.774 0.119 -3.374 1.00 90.88 69 TRP A O 1
ATOM 581 N N . GLU A 1 70 ? 13.061 2.332 -3.325 1.00 89.19 70 GLU A N 1
ATOM 582 C CA . GLU A 1 70 ? 14.514 2.285 -3.247 1.00 89.19 70 GLU A CA 1
ATOM 583 C C . GLU A 1 70 ? 15.017 3.123 -2.076 1.00 89.19 70 GLU A C 1
ATOM 585 O O . GLU A 1 70 ? 14.718 4.313 -1.954 1.00 89.19 70 GLU A O 1
ATOM 590 N N . LYS A 1 71 ? 15.826 2.491 -1.221 1.00 85.88 71 LYS A N 1
ATOM 591 C CA . LYS A 1 71 ? 16.520 3.179 -0.140 1.00 85.88 71 LYS A CA 1
ATOM 592 C C . LYS A 1 71 ? 17.572 4.120 -0.729 1.00 85.88 71 LYS A C 1
ATOM 594 O O . LYS A 1 71 ? 18.470 3.670 -1.435 1.00 85.88 71 LYS A O 1
ATOM 599 N N . THR A 1 72 ? 17.492 5.394 -0.367 1.00 83.62 72 THR A N 1
ATOM 600 C CA . THR A 1 72 ? 18.518 6.405 -0.652 1.00 83.62 72 THR A CA 1
ATOM 601 C C . THR A 1 72 ? 19.122 6.943 0.637 1.00 83.62 72 THR A C 1
ATOM 603 O O . THR A 1 72 ? 18.584 6.713 1.720 1.00 83.62 72 THR A O 1
ATOM 606 N N . ASP A 1 73 ? 20.206 7.710 0.520 1.00 85.56 73 ASP A N 1
ATOM 607 C CA . ASP A 1 73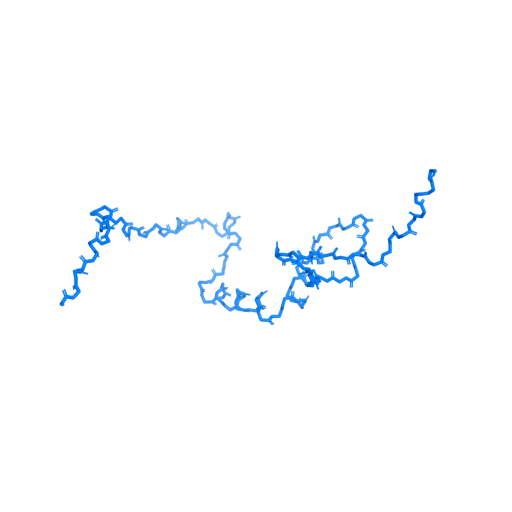 ? 20.832 8.392 1.662 1.00 85.56 73 ASP A CA 1
ATOM 608 C C . ASP A 1 73 ? 19.928 9.473 2.281 1.00 85.56 73 ASP A C 1
ATOM 610 O O . ASP A 1 73 ? 20.110 9.867 3.431 1.00 85.56 73 ASP A O 1
ATOM 614 N N . LEU A 1 74 ? 18.919 9.932 1.534 1.00 80.88 74 LEU A N 1
ATOM 615 C CA . LEU A 1 74 ? 17.897 10.859 2.007 1.00 80.88 74 LEU A CA 1
ATOM 616 C C . LEU A 1 74 ? 16.641 10.107 2.459 1.00 80.88 74 LEU A C 1
ATOM 618 O O . LEU A 1 74 ? 16.128 9.243 1.745 1.00 80.88 74 LEU A O 1
ATOM 622 N N . PHE A 1 75 ? 16.121 10.473 3.632 1.00 74.00 75 PHE A N 1
ATOM 623 C CA . PHE A 1 75 ? 14.801 10.045 4.093 1.00 74.00 75 PHE A CA 1
ATOM 624 C C . PHE A 1 75 ? 13.713 10.781 3.291 1.00 74.00 75 PHE A C 1
ATOM 626 O O . PHE A 1 75 ? 13.839 11.997 3.123 1.00 74.00 75 PHE A O 1
ATOM 633 N N . PRO A 1 76 ? 12.642 10.110 2.817 1.00 76.06 76 PRO A N 1
ATOM 634 C CA . PRO A 1 76 ? 12.211 8.730 3.105 1.00 76.06 76 PRO A CA 1
ATOM 635 C C . PRO A 1 76 ? 12.590 7.653 2.055 1.00 76.06 76 PRO A C 1
ATOM 637 O O . PRO A 1 76 ? 11.988 6.578 2.042 1.00 76.06 76 PRO A O 1
ATOM 640 N N . GLY A 1 77 ? 13.570 7.888 1.178 1.00 86.81 77 GLY A N 1
ATOM 641 C CA . GLY A 1 77 ? 13.815 7.033 0.007 1.00 86.81 77 GLY A CA 1
ATOM 642 C C . GLY A 1 77 ? 13.013 7.468 -1.222 1.00 86.81 77 GLY A C 1
ATOM 643 O O . GLY A 1 77 ? 12.208 8.399 -1.156 1.00 86.81 77 GLY A O 1
ATOM 644 N N . ASN A 1 78 ? 13.212 6.776 -2.344 1.00 90.31 78 ASN A N 1
ATOM 645 C CA . ASN A 1 78 ? 12.486 7.033 -3.587 1.00 90.31 78 ASN A CA 1
ATOM 646 C C . ASN A 1 78 ? 11.387 5.989 -3.815 1.00 90.31 78 ASN A C 1
ATOM 648 O O . ASN A 1 78 ? 11.599 4.794 -3.611 1.00 90.31 78 ASN A O 1
ATOM 652 N N . TRP A 1 79 ? 10.236 6.440 -4.308 1.00 91.00 79 TRP A N 1
ATOM 653 C CA . TRP A 1 79 ? 9.102 5.592 -4.682 1.00 91.00 79 TRP A CA 1
ATOM 654 C C . TRP A 1 79 ? 8.982 5.475 -6.204 1.00 91.00 79 TRP A C 1
ATOM 656 O O . TRP A 1 79 ? 9.234 6.446 -6.915 1.00 91.00 79 TRP A O 1
ATOM 666 N N . PHE A 1 80 ? 8.578 4.298 -6.689 1.00 92.38 80 PHE A N 1
ATOM 667 C CA . PHE A 1 80 ? 8.345 3.979 -8.105 1.00 92.38 80 PHE A CA 1
ATOM 668 C C . PHE A 1 80 ? 9.516 4.387 -9.010 1.00 92.38 80 PHE A C 1
ATOM 670 O O . PHE A 1 80 ? 9.379 5.142 -9.975 1.00 92.38 80 PHE A O 1
ATOM 677 N N . VAL A 1 81 ? 10.704 3.890 -8.667 1.00 90.75 81 VAL A N 1
ATOM 678 C CA . VAL A 1 81 ? 11.959 4.227 -9.335 1.00 90.75 81 VAL A CA 1
ATOM 679 C C . VAL A 1 81 ? 12.067 3.513 -10.673 1.00 90.75 81 VAL A C 1
ATOM 681 O O . VAL A 1 81 ? 11.790 2.318 -10.803 1.00 90.75 81 VAL A O 1
ATOM 684 N N . ARG A 1 82 ? 12.539 4.258 -11.673 1.00 87.44 82 ARG A N 1
ATOM 685 C CA . ARG A 1 82 ? 12.887 3.739 -12.992 1.00 87.44 82 ARG A CA 1
ATOM 686 C C . ARG A 1 82 ? 14.395 3.791 -13.193 1.00 87.44 82 ARG A C 1
ATOM 688 O O . ARG A 1 82 ? 14.995 4.868 -13.151 1.00 87.44 82 ARG A O 1
ATOM 695 N N . ARG A 1 83 ? 15.011 2.652 -13.491 1.00 74.75 83 ARG A N 1
ATOM 696 C CA . ARG A 1 83 ? 16.446 2.547 -13.748 1.00 74.75 83 ARG A CA 1
ATOM 697 C C . ARG A 1 83 ? 16.714 2.714 -15.238 1.00 74.75 83 ARG A C 1
ATOM 699 O O . ARG A 1 83 ? 16.938 1.756 -15.963 1.00 74.75 83 ARG A O 1
ATOM 706 N N . GLY A 1 84 ? 16.708 3.963 -15.699 1.00 62.09 84 GLY A N 1
ATOM 707 C CA . GLY A 1 84 ? 17.096 4.268 -17.076 1.00 62.09 84 GLY A CA 1
ATOM 708 C C . GLY A 1 84 ? 16.408 5.485 -17.670 1.00 62.09 84 GLY A C 1
ATOM 709 O O . GLY A 1 84 ? 15.420 5.372 -18.387 1.00 62.09 84 GLY A O 1
ATOM 710 N N . MET A 1 85 ? 16.990 6.654 -17.424 1.00 48.50 85 MET A N 1
ATOM 711 C CA . MET A 1 85 ? 17.337 7.604 -18.483 1.00 48.50 85 MET A CA 1
ATOM 712 C C . MET A 1 85 ? 18.622 8.308 -18.038 1.00 48.50 85 MET A C 1
ATOM 714 O O . MET A 1 85 ? 18.632 9.499 -17.754 1.00 48.50 85 MET A O 1
ATOM 718 N N . ALA A 1 86 ? 19.735 7.570 -18.032 1.00 44.25 86 ALA A N 1
ATOM 719 C CA . ALA A 1 86 ? 21.021 8.178 -18.365 1.00 44.25 86 ALA A CA 1
ATOM 720 C C . ALA A 1 86 ? 20.998 8.505 -19.871 1.00 44.25 86 ALA A C 1
ATOM 722 O O . ALA A 1 86 ? 21.701 7.910 -20.680 1.00 44.25 86 ALA A O 1
ATOM 723 N N . GLY A 1 87 ? 20.080 9.387 -20.268 1.00 43.62 87 GLY A N 1
ATOM 724 C CA . GLY A 1 87 ? 20.175 10.085 -21.532 1.00 43.62 87 GLY A CA 1
ATOM 725 C C . GLY A 1 87 ? 21.211 11.167 -21.310 1.00 43.62 87 GLY A C 1
ATOM 726 O O . GLY A 1 87 ? 20.998 12.037 -20.469 1.00 43.62 87 GLY A O 1
ATOM 727 N N . LYS A 1 88 ? 22.341 11.057 -22.009 1.00 45.53 88 LYS A N 1
ATOM 728 C CA . LYS A 1 88 ? 23.314 12.130 -22.207 1.00 45.53 88 LYS A CA 1
ATOM 729 C C . LYS A 1 88 ? 22.623 13.501 -22.171 1.00 45.53 88 LYS A C 1
ATOM 731 O O . LYS A 1 88 ? 21.900 13.845 -23.100 1.00 45.53 88 LYS A O 1
ATOM 736 N N . MET A 1 89 ? 22.862 14.287 -21.128 1.00 35.94 89 MET A N 1
ATOM 737 C CA . MET A 1 89 ? 22.895 15.736 -21.290 1.00 35.94 89 MET A CA 1
ATOM 738 C C . MET A 1 89 ? 24.349 16.077 -21.603 1.00 35.94 89 MET A C 1
ATOM 740 O O . MET A 1 89 ? 25.130 16.388 -20.712 1.00 35.94 89 MET A O 1
ATOM 744 N N . GLU A 1 90 ? 24.722 15.923 -22.873 1.00 34.41 90 GLU A N 1
ATOM 745 C CA . GLU A 1 90 ? 25.844 16.679 -23.425 1.00 34.41 90 GLU A CA 1
ATOM 746 C C . GLU A 1 90 ? 25.364 18.133 -23.552 1.00 34.41 90 GLU A C 1
ATOM 748 O O . GLU A 1 90 ? 24.360 18.414 -24.210 1.00 34.41 90 GLU A O 1
ATOM 753 N N . ARG A 1 91 ? 26.057 19.043 -22.870 1.00 37.09 91 ARG A N 1
ATOM 754 C CA . ARG A 1 91 ? 26.223 20.431 -23.296 1.00 37.09 91 ARG A CA 1
ATOM 755 C C . ARG A 1 91 ? 27.712 20.709 -23.359 1.00 37.09 91 ARG A C 1
ATOM 757 O O . ARG A 1 91 ? 28.418 20.181 -22.470 1.00 37.09 91 ARG A O 1
#

Mean predicted aligned error: 13.02 Å

Organism: NCBI:txid412755

InterPro domains:
  IPR032387 Acetyl-coenzyme A synthetase, N-terminal domain [PF16177] (37-81)
  IPR042099 ANL, N-terminal domain [G3DSA:3.40.50.12780] (19-89)

Radius of gyration: 22.59 Å; Cα contacts (8 Å, |Δi|>4): 44; chains: 1; bounding box: 51×28×68 Å

Secondary structure (DSSP, 8-state):
----------S-------PPP---TTT------HHHHHHHHHHHHHTHHHHHHHHGGGS--SS--SEEEE--SSTT-EEEE----------